Protein AF-A0A3B9MPP5-F1 (afdb_monomer)

Nearest PDB structures (foldseek):
  5frg-assembly1_A  TM=4.271E-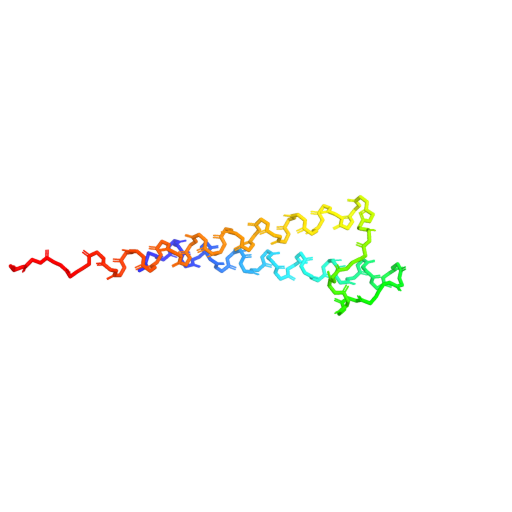01  e=8.079E+00  Xenopus tropicalis

Secondary structure (DSSP, 8-state):
--HHHHHHHHHHHHHHHHHHHHHHHHHHHTT--TT--S-----HHHHHHHHHHHHHHHHHHHHHHHHHHHHHTT----

Sequence (78 aa):
MSTAEESQRTSIEEQLRVVDQQLRAEMVARGFDPEQDDNTALTAPLAKLYMQRERLREELESLADKENLADYSGTEAF

Structure (mmCIF, N/CA/C/O backbone):
data_AF-A0A3B9MPP5-F1
#
_entry.id   AF-A0A3B9MPP5-F1
#
loop_
_atom_site.group_PDB
_atom_site.id
_atom_site.type_symbol
_atom_site.label_atom_id
_atom_site.label_alt_id
_atom_site.label_comp_id
_atom_site.label_asym_id
_atom_site.label_entity_id
_atom_site.label_seq_id
_atom_site.pdbx_PDB_ins_code
_atom_site.Cartn_x
_atom_site.Cartn_y
_atom_site.Cartn_z
_atom_site.occupancy
_atom_site.B_iso_or_equiv
_atom_site.auth_seq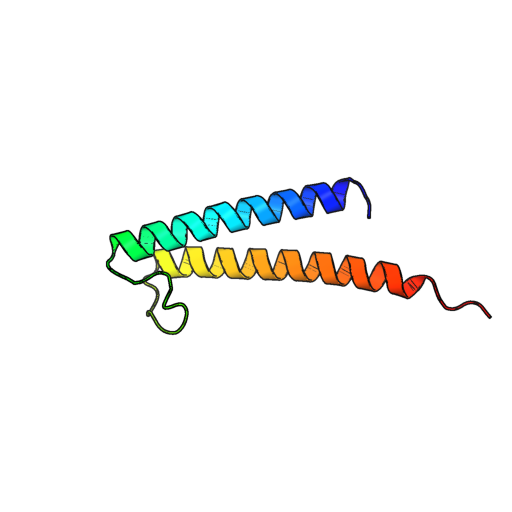_id
_atom_site.auth_comp_id
_atom_site.auth_asym_id
_atom_site.auth_atom_id
_atom_site.pdbx_PDB_model_num
ATOM 1 N N . MET A 1 1 ? -17.200 -4.670 17.305 1.00 57.59 1 MET A N 1
ATOM 2 C CA . MET A 1 1 ? -17.094 -3.865 16.070 1.00 57.59 1 MET A CA 1
ATOM 3 C C . MET A 1 1 ? -18.436 -3.266 15.691 1.00 57.59 1 MET A C 1
ATOM 5 O O . MET A 1 1 ? -19.444 -3.967 15.717 1.00 57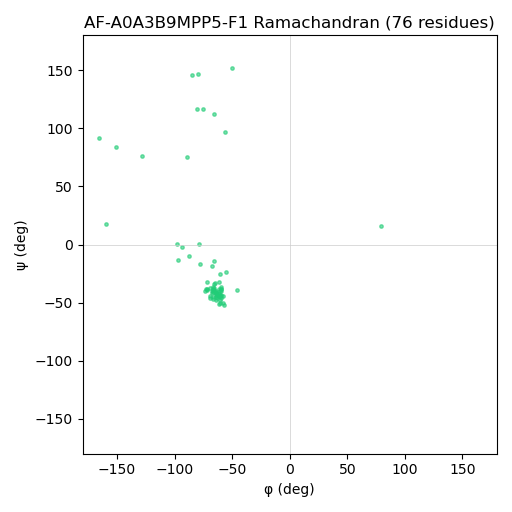.59 1 MET A O 1
ATOM 9 N N . SER A 1 2 ? -18.454 -1.977 15.353 1.00 67.12 2 SER A N 1
ATOM 10 C CA . SER A 1 2 ? -19.606 -1.353 14.693 1.00 67.12 2 SER A CA 1
ATOM 11 C C . SER A 1 2 ? -19.587 -1.679 13.195 1.00 67.12 2 SER A C 1
ATOM 13 O O . SER A 1 2 ? -18.518 -1.730 12.591 1.00 67.12 2 SER A O 1
ATOM 15 N N . THR A 1 3 ? -20.752 -1.831 12.557 1.00 75.12 3 THR A N 1
ATOM 16 C CA . THR A 1 3 ? -20.886 -2.100 11.105 1.00 75.12 3 THR A CA 1
ATOM 17 C C . THR A 1 3 ? -20.163 -1.052 10.238 1.00 75.12 3 THR A C 1
ATOM 19 O O . THR A 1 3 ? -19.775 -1.321 9.101 1.00 75.12 3 THR A O 1
ATOM 22 N N . ALA A 1 4 ? -19.954 0.152 10.782 1.00 78.56 4 ALA A N 1
ATOM 23 C CA . ALA A 1 4 ? -19.205 1.229 10.142 1.00 78.56 4 ALA A CA 1
ATOM 24 C C . ALA A 1 4 ? -17.685 0.975 10.090 1.00 78.56 4 ALA A C 1
ATOM 26 O O . ALA A 1 4 ? -17.059 1.293 9.082 1.00 78.56 4 ALA A O 1
ATOM 27 N N . GLU A 1 5 ? -17.098 0.387 11.136 1.00 76.38 5 GLU A N 1
ATOM 28 C CA . GLU A 1 5 ? -15.655 0.100 11.211 1.00 76.38 5 GLU A CA 1
ATOM 29 C C . GLU A 1 5 ? -15.281 -1.063 10.291 1.00 76.38 5 GLU A C 1
ATOM 31 O O . GLU A 1 5 ? -14.272 -1.004 9.594 1.00 76.38 5 GLU A O 1
ATOM 36 N N . GLU A 1 6 ? -16.142 -2.079 10.215 1.00 81.81 6 GLU A N 1
ATOM 37 C CA . GLU A 1 6 ? -15.999 -3.199 9.281 1.00 81.81 6 GLU A CA 1
ATOM 38 C C . GLU A 1 6 ? -16.093 -2.720 7.824 1.00 81.81 6 GLU A C 1
ATOM 40 O O . GLU A 1 6 ? -15.230 -3.029 7.005 1.00 81.81 6 GLU A O 1
ATOM 45 N N . SER A 1 7 ? -17.066 -1.853 7.517 1.00 86.44 7 SER A N 1
ATOM 46 C CA . SER A 1 7 ? -17.189 -1.234 6.188 1.00 86.44 7 SER A CA 1
ATOM 47 C C . SER A 1 7 ? -15.968 -0.379 5.828 1.00 86.44 7 SER A C 1
ATOM 49 O O . SER A 1 7 ? -15.522 -0.372 4.678 1.00 86.44 7 SER A O 1
ATOM 51 N N . GLN A 1 8 ? -15.409 0.345 6.803 1.00 88.12 8 GLN A N 1
ATOM 52 C CA . GLN A 1 8 ? -14.192 1.130 6.616 1.00 88.12 8 GLN A CA 1
ATOM 53 C C . GLN A 1 8 ? -12.982 0.226 6.359 1.00 88.12 8 GLN A C 1
ATOM 55 O O . GLN A 1 8 ? -12.230 0.485 5.420 1.00 88.12 8 GLN A O 1
ATOM 60 N N . ARG A 1 9 ? -12.820 -0.848 7.137 1.00 90.56 9 ARG A N 1
ATOM 61 C CA . ARG A 1 9 ? -11.754 -1.838 6.955 1.00 90.56 9 ARG A CA 1
ATOM 62 C C . ARG A 1 9 ? -11.802 -2.452 5.558 1.00 90.56 9 ARG A C 1
ATOM 64 O O . ARG A 1 9 ? -10.810 -2.374 4.841 1.00 90.56 9 ARG A O 1
ATOM 71 N N . THR A 1 10 ? -12.959 -2.956 5.126 1.00 92.06 10 THR A N 1
ATOM 72 C CA . THR A 1 10 ? -13.127 -3.529 3.778 1.00 92.06 10 THR A CA 1
ATOM 73 C C . THR A 1 10 ? -12.822 -2.511 2.675 1.00 92.06 10 THR A C 1
ATOM 75 O O . THR A 1 10 ? -12.213 -2.851 1.662 1.00 92.06 10 THR A O 1
ATOM 78 N N . SER A 1 11 ? -13.202 -1.244 2.863 1.00 92.88 11 SER A N 1
ATOM 79 C CA . SER A 1 11 ? -12.883 -0.173 1.910 1.00 92.88 11 SER A CA 1
ATOM 80 C C . SER A 1 11 ? -11.376 0.077 1.790 1.00 92.88 11 SER A C 1
ATOM 82 O O . SER A 1 11 ? -10.867 0.267 0.684 1.00 92.88 11 SER A O 1
ATOM 84 N N . ILE A 1 12 ? -10.647 0.067 2.909 1.00 93.06 12 ILE A N 1
ATOM 85 C CA . ILE A 1 12 ? -9.191 0.263 2.916 1.00 93.06 12 ILE A CA 1
ATOM 86 C C . ILE A 1 12 ? -8.479 -0.967 2.334 1.00 93.06 12 ILE A C 1
ATOM 88 O O . ILE A 1 12 ? -7.551 -0.806 1.544 1.00 93.06 12 ILE A O 1
ATOM 92 N N . GLU A 1 13 ? -8.948 -2.182 2.634 1.00 92.88 13 GLU A N 1
ATOM 93 C CA . GLU A 1 13 ? -8.436 -3.428 2.044 1.00 92.88 13 GLU A CA 1
ATOM 94 C C . GLU A 1 13 ? -8.580 -3.435 0.512 1.00 92.88 13 GLU A C 1
ATOM 96 O O . GLU A 1 13 ? -7.632 -3.769 -0.202 1.00 92.88 13 GLU A O 1
ATOM 101 N N . GLU A 1 14 ? -9.726 -2.996 -0.019 1.00 95.19 14 GLU A N 1
ATOM 102 C CA . GLU 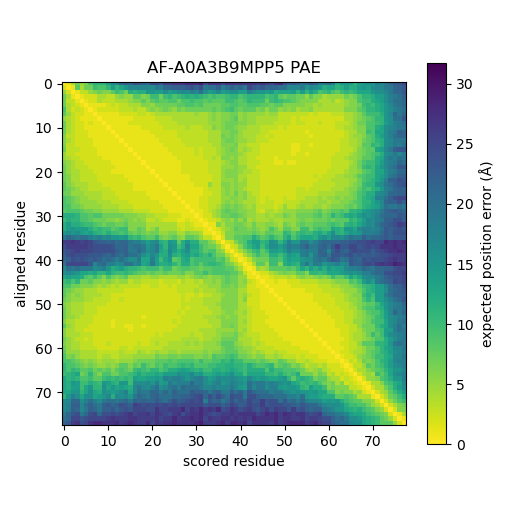A 1 14 ? -9.924 -2.892 -1.470 1.00 95.19 14 GLU A CA 1
ATOM 103 C C . GLU A 1 14 ? -9.024 -1.817 -2.095 1.00 95.19 14 GLU A C 1
ATOM 105 O O . GLU A 1 14 ? -8.427 -2.040 -3.151 1.00 95.19 14 GLU A O 1
ATOM 110 N N . GLN A 1 15 ? -8.863 -0.665 -1.437 1.00 93.56 15 GLN A N 1
ATOM 111 C CA . GLN A 1 15 ? -7.937 0.374 -1.897 1.00 93.56 15 GLN A CA 1
ATOM 112 C C . GLN A 1 15 ? -6.490 -0.126 -1.924 1.00 93.56 15 GLN A C 1
ATOM 114 O O . GLN A 1 15 ? -5.782 0.111 -2.904 1.00 93.56 15 GLN A O 1
ATOM 119 N N . LEU A 1 16 ? -6.064 -0.858 -0.892 1.00 93.12 16 LEU A N 1
ATOM 120 C CA . LEU A 1 16 ? -4.736 -1.462 -0.829 1.00 93.12 16 LEU A CA 1
ATOM 121 C C . LEU A 1 16 ? -4.539 -2.456 -1.979 1.00 93.12 16 LEU A C 1
ATOM 123 O O . LEU A 1 16 ? -3.533 -2.387 -2.685 1.00 93.12 16 LEU A O 1
ATOM 127 N N . ARG A 1 17 ? -5.541 -3.302 -2.252 1.00 93.75 17 ARG A N 1
ATOM 128 C CA . ARG A 1 17 ? -5.526 -4.263 -3.366 1.00 93.75 17 ARG A CA 1
ATOM 129 C C . ARG A 1 17 ? -5.374 -3.582 -4.729 1.00 93.75 17 ARG A C 1
ATOM 131 O O . ARG A 1 17 ? -4.695 -4.115 -5.610 1.00 93.75 17 ARG A O 1
ATOM 138 N N . VAL A 1 18 ? -6.013 -2.429 -4.928 1.00 95.62 18 VAL A N 1
ATOM 139 C CA . VAL A 1 18 ? -5.893 -1.637 -6.163 1.00 95.62 18 VAL A CA 1
ATOM 140 C C . VAL A 1 18 ? -4.497 -1.027 -6.289 1.00 95.62 18 VAL A C 1
ATOM 142 O O . VAL A 1 18 ? -3.887 -1.127 -7.354 1.00 95.62 18 VAL A O 1
ATOM 145 N N . VAL A 1 19 ? -3.973 -0.429 -5.217 1.00 92.50 19 VAL A N 1
ATOM 146 C CA . VAL A 1 19 ? -2.637 0.189 -5.213 1.00 92.50 19 VAL A CA 1
ATOM 147 C C . VAL A 1 19 ? -1.544 -0.858 -5.436 1.00 92.50 19 VAL A C 1
ATOM 149 O O . VAL A 1 19 ? -0.651 -0.627 -6.250 1.00 92.50 19 VAL A O 1
ATOM 152 N N . ASP A 1 20 ? -1.646 -2.033 -4.813 1.00 91.12 20 ASP A N 1
ATOM 153 C CA . ASP A 1 20 ? -0.707 -3.141 -5.027 1.00 91.12 20 ASP A CA 1
ATOM 154 C C . ASP A 1 20 ? -0.711 -3.618 -6.489 1.00 91.12 20 ASP A C 1
ATOM 156 O O . ASP A 1 20 ? 0.349 -3.845 -7.075 1.00 91.12 20 ASP A O 1
ATOM 160 N N . GLN A 1 21 ? -1.885 -3.733 -7.119 1.00 92.50 21 GLN A N 1
ATOM 161 C CA . GLN A 1 21 ? -1.977 -4.088 -8.541 1.00 92.50 21 GLN A CA 1
ATOM 162 C C . GLN A 1 21 ? -1.343 -3.027 -9.444 1.00 92.50 21 GLN A C 1
ATOM 164 O O . GLN A 1 21 ? -0.629 -3.375 -10.386 1.00 92.50 21 GLN A O 1
ATOM 169 N N . GLN A 1 22 ? -1.570 -1.743 -9.156 1.00 91.94 22 GLN A N 1
ATOM 170 C CA . GLN A 1 22 ? -0.964 -0.640 -9.905 1.00 91.94 22 GLN A CA 1
ATOM 171 C C . GLN A 1 22 ? 0.556 -0.623 -9.754 1.00 91.94 22 GLN A C 1
ATOM 173 O O . GLN A 1 22 ? 1.266 -0.477 -10.747 1.00 91.94 22 GLN A O 1
ATOM 178 N N . LEU A 1 23 ? 1.060 -0.823 -8.534 1.00 88.31 23 LEU A N 1
ATOM 179 C CA . LEU A 1 23 ? 2.491 -0.880 -8.258 1.00 88.31 23 LEU A CA 1
ATOM 180 C C . LEU A 1 23 ? 3.145 -2.031 -9.030 1.00 88.31 23 LEU A C 1
ATOM 182 O O . LEU A 1 23 ? 4.123 -1.807 -9.740 1.00 88.31 23 LEU A O 1
ATOM 186 N N . ARG A 1 24 ? 2.559 -3.236 -8.980 1.00 88.50 24 ARG A N 1
ATOM 187 C CA . ARG A 1 24 ? 3.044 -4.396 -9.745 1.00 88.50 24 ARG A CA 1
ATOM 188 C C . ARG A 1 24 ? 3.036 -4.133 -11.249 1.00 88.50 24 ARG A C 1
ATOM 190 O O . ARG A 1 24 ? 4.023 -4.426 -11.917 1.00 88.50 24 ARG A O 1
ATOM 197 N N . ALA A 1 25 ? 1.952 -3.570 -11.782 1.00 89.94 25 ALA A N 1
ATOM 198 C CA . ALA A 1 25 ? 1.846 -3.259 -13.205 1.00 89.94 25 ALA A CA 1
ATOM 199 C C . ALA A 1 25 ? 2.915 -2.247 -13.652 1.00 89.94 25 ALA A C 1
ATOM 201 O O . ALA A 1 25 ? 3.564 -2.455 -14.675 1.00 89.94 25 ALA A O 1
ATOM 202 N N . GLU A 1 26 ? 3.145 -1.190 -12.869 1.00 88.25 26 GLU A N 1
ATOM 203 C CA . GLU A 1 26 ? 4.182 -0.189 -13.143 1.00 88.25 26 GLU A CA 1
ATOM 204 C C . GLU A 1 26 ? 5.600 -0.760 -13.025 1.00 88.25 26 GLU A C 1
ATOM 206 O O . GLU A 1 26 ? 6.460 -0.426 -13.841 1.00 88.25 26 GLU A O 1
ATOM 211 N N . MET A 1 27 ? 5.856 -1.634 -12.046 1.00 86.06 27 MET A N 1
ATOM 212 C CA . MET A 1 27 ? 7.139 -2.332 -11.912 1.00 86.06 27 MET A CA 1
ATOM 213 C C . MET A 1 27 ? 7.413 -3.199 -13.143 1.00 86.06 27 MET A C 1
ATOM 215 O O . MET A 1 27 ? 8.446 -3.022 -13.791 1.00 86.06 27 MET A O 1
ATOM 219 N N . VAL A 1 28 ? 6.449 -4.036 -13.541 1.00 87.81 28 VAL A N 1
ATOM 220 C CA . VAL A 1 28 ? 6.554 -4.896 -14.730 1.00 87.81 28 VAL A CA 1
ATOM 221 C C . VAL A 1 28 ? 6.740 -4.069 -16.004 1.00 87.81 28 VAL A C 1
ATOM 223 O O . VAL A 1 28 ? 7.613 -4.380 -16.812 1.00 87.81 28 VAL A O 1
ATOM 226 N N . ALA A 1 29 ? 5.982 -2.981 -16.177 1.00 87.38 29 ALA A N 1
ATOM 227 C CA . ALA A 1 29 ? 6.088 -2.103 -17.347 1.00 87.38 29 ALA A CA 1
ATOM 228 C C . ALA A 1 29 ? 7.481 -1.469 -17.503 1.00 87.38 29 ALA A C 1
ATOM 230 O O . ALA A 1 29 ? 7.891 -1.119 -18.610 1.00 87.38 29 ALA A O 1
ATOM 231 N N . ARG A 1 30 ? 8.216 -1.329 -16.398 1.00 84.94 30 ARG A N 1
ATOM 232 C CA . ARG A 1 30 ? 9.570 -0.764 -16.353 1.00 84.94 30 ARG A CA 1
ATOM 233 C C . ARG A 1 30 ? 10.665 -1.833 -16.328 1.00 84.94 30 ARG A C 1
ATOM 235 O O . ARG A 1 30 ? 11.839 -1.478 -16.297 1.00 84.94 30 ARG A O 1
ATOM 242 N N . GLY A 1 31 ? 10.293 -3.115 -16.363 1.00 84.25 31 GLY A N 1
ATOM 243 C CA . GLY A 1 31 ? 11.219 -4.246 -16.321 1.00 84.25 31 GLY A CA 1
ATOM 244 C C . GLY A 1 31 ? 11.750 -4.580 -14.925 1.00 84.25 31 GLY A C 1
ATOM 245 O O . GLY A 1 31 ? 12.751 -5.283 -14.823 1.00 84.25 31 GLY A O 1
ATOM 246 N N . PHE A 1 32 ? 11.110 -4.079 -13.864 1.00 82.38 32 PHE A N 1
ATOM 247 C CA . PHE A 1 32 ? 11.405 -4.480 -12.490 1.00 82.38 32 PHE A CA 1
ATOM 248 C C . PHE A 1 32 ? 10.637 -5.749 -12.122 1.00 82.38 32 PHE A C 1
ATOM 250 O O . PHE A 1 32 ? 9.496 -5.944 -12.548 1.00 82.38 32 PHE A O 1
ATOM 257 N N . ASP A 1 33 ? 11.256 -6.582 -11.291 1.00 80.38 33 ASP A N 1
ATOM 258 C CA . ASP A 1 33 ? 10.602 -7.738 -10.691 1.00 80.38 33 ASP A CA 1
ATOM 259 C C . ASP A 1 33 ? 9.765 -7.287 -9.474 1.00 80.38 33 ASP A C 1
ATOM 261 O O . ASP A 1 33 ? 10.337 -6.770 -8.510 1.00 80.38 33 ASP A O 1
ATOM 265 N N . PRO A 1 34 ? 8.427 -7.448 -9.492 1.00 74.44 34 PRO A N 1
ATOM 266 C CA . PRO A 1 34 ? 7.564 -7.080 -8.371 1.00 74.44 34 PRO A CA 1
ATOM 267 C C . PRO A 1 34 ? 7.784 -7.916 -7.102 1.00 74.44 34 PRO A C 1
ATOM 269 O O . PRO A 1 34 ? 7.275 -7.531 -6.053 1.00 74.44 34 PRO A O 1
ATOM 272 N N . GLU A 1 35 ? 8.494 -9.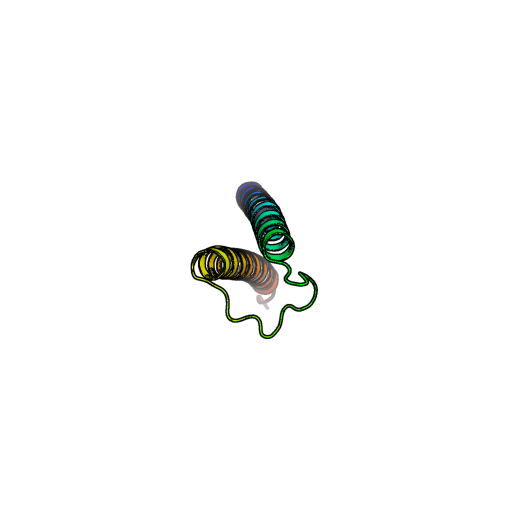047 -7.176 1.00 76.69 35 GLU A N 1
ATOM 273 C CA . GLU A 1 35 ? 8.846 -9.855 -6.000 1.00 76.69 35 GLU A CA 1
ATOM 274 C C . GLU A 1 35 ? 10.154 -9.398 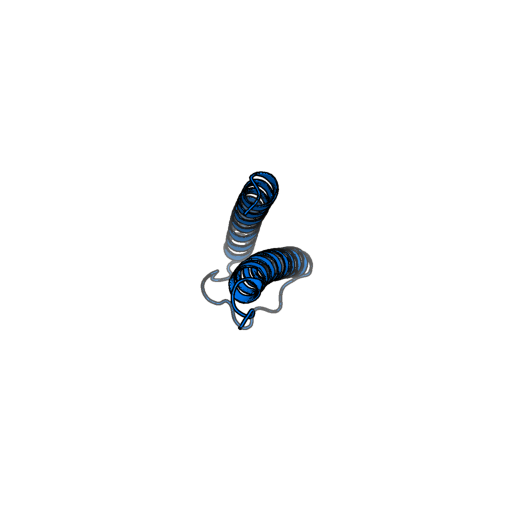-5.332 1.00 76.69 35 GLU A C 1
ATOM 276 O O . GLU A 1 35 ? 10.455 -9.805 -4.210 1.00 76.69 35 GLU A O 1
ATOM 281 N N . GLN A 1 36 ? 10.911 -8.498 -5.969 1.00 69.38 36 GLN A N 1
ATOM 282 C CA . GLN A 1 36 ? 12.069 -7.840 -5.363 1.00 69.38 36 GLN A CA 1
ATOM 283 C C . GLN A 1 36 ? 11.633 -6.554 -4.635 1.00 69.38 36 GLN A C 1
ATOM 285 O O . GLN A 1 36 ? 11.843 -5.44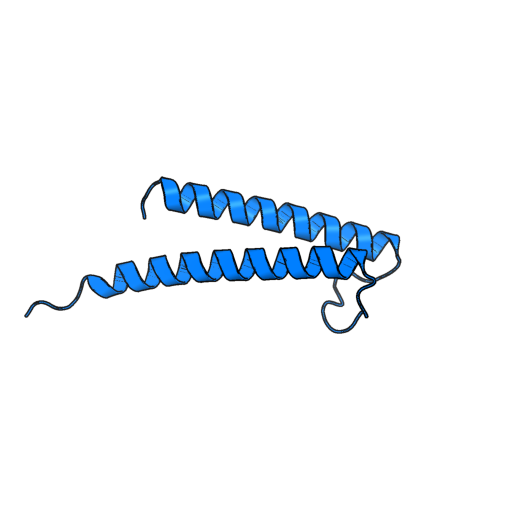4 -5.123 1.00 69.38 36 GLN A O 1
ATOM 290 N N . ASP A 1 37 ? 11.013 -6.715 -3.459 1.00 59.09 37 ASP A N 1
ATOM 291 C CA . ASP A 1 37 ? 10.433 -5.621 -2.642 1.00 59.09 37 ASP A CA 1
ATOM 292 C C . ASP A 1 37 ? 11.516 -4.673 -2.049 1.00 59.09 37 ASP A C 1
ATOM 294 O O . ASP A 1 37 ? 11.227 -3.529 -1.717 1.00 59.09 37 ASP A O 1
ATOM 298 N N . ASP A 1 38 ? 12.792 -5.082 -1.972 1.00 53.69 38 ASP A N 1
ATOM 299 C CA . ASP A 1 38 ? 13.707 -4.493 -0.974 1.00 53.69 38 ASP A CA 1
ATOM 300 C C . ASP A 1 38 ? 14.652 -3.356 -1.403 1.00 53.69 38 ASP A C 1
ATOM 302 O O . ASP A 1 38 ? 15.254 -2.741 -0.527 1.00 53.69 38 ASP A O 1
ATOM 306 N N . ASN A 1 39 ? 14.874 -3.044 -2.688 1.00 51.44 39 ASN A N 1
ATOM 307 C CA . ASN A 1 39 ? 15.936 -2.059 -3.006 1.00 51.44 39 ASN A CA 1
ATOM 308 C C . ASN A 1 39 ? 15.871 -1.361 -4.368 1.00 51.44 39 ASN A C 1
ATOM 310 O O . ASN A 1 39 ? 16.857 -0.773 -4.825 1.00 51.44 39 ASN A O 1
ATOM 314 N N . THR A 1 40 ? 14.724 -1.385 -5.044 1.00 56.47 40 THR A N 1
ATOM 315 C CA . THR A 1 40 ? 14.602 -0.612 -6.281 1.00 56.47 40 THR A CA 1
ATOM 316 C C . THR A 1 40 ? 14.454 0.858 -5.910 1.00 56.47 40 THR A C 1
ATOM 318 O O . THR A 1 40 ? 13.467 1.227 -5.284 1.00 56.47 40 THR A O 1
ATOM 321 N N . ALA A 1 41 ? 15.411 1.713 -6.292 1.00 61.19 41 ALA A N 1
ATOM 322 C CA . ALA A 1 41 ? 15.269 3.163 -6.168 1.00 61.19 41 ALA A CA 1
ATOM 323 C C . ALA A 1 41 ? 13.997 3.596 -6.915 1.00 61.19 41 ALA A C 1
ATOM 325 O O . ALA A 1 41 ? 13.982 3.711 -8.145 1.00 61.19 41 ALA A O 1
ATOM 326 N N . LEU A 1 42 ? 12.899 3.754 -6.173 1.00 65.38 42 LEU A N 1
ATOM 327 C CA . LEU A 1 42 ? 11.589 3.981 -6.754 1.00 65.38 42 LEU A CA 1
ATOM 328 C C . LEU A 1 42 ? 11.623 5.336 -7.451 1.00 65.38 42 LEU A C 1
ATOM 330 O O . LEU A 1 42 ? 11.722 6.391 -6.827 1.00 65.38 42 LEU A O 1
ATOM 334 N N . THR A 1 43 ? 11.536 5.318 -8.777 1.00 72.44 43 THR A N 1
ATOM 335 C CA . THR A 1 43 ? 11.266 6.532 -9.554 1.00 72.44 43 THR A CA 1
ATOM 336 C C . THR A 1 43 ? 10.042 7.261 -8.976 1.00 72.44 43 THR A C 1
ATOM 338 O O . THR A 1 43 ? 9.143 6.607 -8.445 1.00 72.44 43 THR A O 1
ATOM 341 N N . ALA A 1 44 ? 9.956 8.588 -9.121 1.00 73.75 44 ALA A N 1
ATOM 342 C CA . ALA A 1 44 ? 8.909 9.399 -8.481 1.00 73.75 44 ALA A CA 1
ATOM 343 C C . ALA A 1 44 ? 7.460 8.841 -8.583 1.00 73.75 44 ALA A C 1
ATOM 345 O O . ALA A 1 44 ? 6.746 8.894 -7.581 1.00 73.75 44 ALA A O 1
ATOM 346 N N . PRO A 1 45 ? 7.006 8.253 -9.713 1.00 75.12 45 PRO A N 1
ATOM 347 C CA . PRO A 1 45 ? 5.675 7.637 -9.791 1.00 75.12 45 PRO A CA 1
ATOM 348 C C . PRO A 1 45 ? 5.511 6.375 -8.927 1.00 75.12 45 PRO A C 1
ATOM 350 O O . PRO A 1 45 ? 4.482 6.212 -8.276 1.00 75.12 45 PRO A O 1
ATOM 353 N N . LEU A 1 46 ? 6.531 5.512 -8.878 1.00 82.12 46 LEU A N 1
ATOM 354 C CA . LEU A 1 46 ? 6.532 4.308 -8.041 1.00 82.12 46 LEU A CA 1
ATOM 355 C C . LEU A 1 46 ? 6.619 4.667 -6.553 1.00 82.12 46 LEU A C 1
ATOM 357 O O . LEU A 1 46 ? 5.935 4.058 -5.739 1.00 82.12 46 LEU A O 1
ATOM 361 N N . ALA A 1 47 ? 7.393 5.701 -6.207 1.00 85.19 47 ALA A N 1
ATOM 362 C CA . ALA A 1 47 ? 7.497 6.191 -4.834 1.00 85.19 47 ALA A CA 1
ATOM 363 C C . ALA A 1 47 ? 6.135 6.663 -4.303 1.00 85.19 47 ALA A C 1
ATOM 365 O O . ALA A 1 47 ? 5.777 6.365 -3.168 1.00 85.19 47 ALA A O 1
ATOM 366 N N . LYS A 1 48 ? 5.334 7.336 -5.141 1.00 87.56 48 LYS A N 1
ATOM 367 C CA . LYS A 1 48 ? 3.977 7.760 -4.771 1.00 87.56 48 LYS A CA 1
ATOM 368 C C . LYS A 1 48 ? 3.057 6.569 -4.478 1.00 87.56 48 LYS A C 1
ATOM 370 O O . LYS A 1 48 ? 2.350 6.597 -3.475 1.00 87.56 48 LYS A O 1
ATOM 375 N N . LEU A 1 49 ? 3.069 5.546 -5.335 1.00 88.12 49 LEU A N 1
ATOM 376 C CA . LEU A 1 49 ? 2.274 4.328 -5.135 1.00 88.12 49 LEU A CA 1
ATOM 377 C C . LEU A 1 49 ? 2.722 3.567 -3.882 1.00 88.12 49 LEU A C 1
ATOM 379 O O . LEU A 1 49 ? 1.884 3.127 -3.103 1.00 88.12 49 LEU A O 1
ATOM 383 N N . TYR A 1 50 ? 4.030 3.487 -3.642 1.00 87.44 50 TYR A N 1
ATOM 384 C CA . TYR A 1 50 ? 4.584 2.859 -2.447 1.00 87.44 50 TYR A CA 1
ATOM 385 C C . TYR A 1 50 ? 4.185 3.601 -1.166 1.00 87.44 50 TYR A C 1
ATOM 387 O O . TYR A 1 50 ? 3.670 2.991 -0.239 1.00 87.44 50 TYR A O 1
ATOM 395 N N . MET A 1 51 ? 4.320 4.930 -1.125 1.00 89.88 51 MET A N 1
ATOM 396 C CA . MET A 1 51 ? 3.863 5.726 0.022 1.00 89.88 51 MET A CA 1
ATOM 397 C C . MET A 1 51 ? 2.360 5.567 0.277 1.00 89.88 51 MET A C 1
ATOM 399 O O . MET A 1 51 ? 1.925 5.559 1.424 1.00 89.88 51 MET A O 1
ATOM 403 N N . GLN A 1 52 ? 1.558 5.448 -0.785 1.00 91.75 52 GLN A N 1
ATOM 404 C CA . GLN A 1 52 ? 0.125 5.209 -0.654 1.00 91.75 52 GLN A CA 1
ATOM 405 C C . GLN A 1 52 ? -0.169 3.815 -0.079 1.00 91.75 52 GLN A C 1
ATOM 407 O O . GLN A 1 52 ? -1.029 3.700 0.790 1.00 91.75 52 GLN A O 1
ATOM 412 N N . ARG A 1 53 ? 0.555 2.779 -0.523 1.00 92.44 53 ARG A N 1
ATOM 413 C CA . ARG A 1 53 ? 0.482 1.411 0.021 1.00 92.44 53 ARG A CA 1
ATOM 414 C C . ARG A 1 53 ? 0.814 1.396 1.512 1.00 92.44 53 ARG A C 1
ATOM 416 O O . ARG A 1 53 ? 0.023 0.875 2.292 1.00 92.44 53 ARG A O 1
ATOM 423 N N . GLU A 1 54 ? 1.931 2.005 1.905 1.00 92.50 54 GLU A N 1
ATOM 424 C CA . GLU A 1 54 ? 2.367 2.037 3.308 1.00 92.50 54 GLU A CA 1
ATOM 425 C C . GLU A 1 54 ? 1.372 2.783 4.195 1.00 92.50 54 GLU A C 1
ATOM 427 O O . GLU A 1 54 ? 0.953 2.258 5.220 1.00 92.50 54 GLU A O 1
ATOM 432 N N . ARG A 1 55 ? 0.866 3.934 3.745 1.00 93.31 55 ARG A N 1
ATOM 433 C CA . ARG A 1 55 ? -0.186 4.651 4.471 1.00 93.31 55 ARG A CA 1
ATOM 434 C C . ARG A 1 55 ? -1.445 3.798 4.681 1.00 93.31 55 ARG A C 1
ATOM 436 O O . ARG A 1 55 ? -2.012 3.804 5.766 1.00 93.31 55 ARG A O 1
ATOM 443 N N . LEU A 1 56 ? -1.909 3.083 3.653 1.00 92.19 56 LEU A N 1
ATOM 444 C CA . LEU A 1 56 ? -3.100 2.228 3.765 1.00 92.19 56 LEU A CA 1
ATOM 445 C C . LEU A 1 56 ? -2.865 1.046 4.720 1.00 92.19 56 LEU A C 1
ATOM 447 O O . LEU A 1 56 ? -3.786 0.640 5.426 1.00 92.19 56 LEU A O 1
ATOM 451 N N . ARG A 1 57 ? -1.637 0.514 4.774 1.00 91.50 57 ARG A N 1
ATOM 452 C CA . ARG A 1 57 ? -1.237 -0.518 5.743 1.00 91.50 57 ARG A CA 1
ATOM 453 C C . ARG A 1 57 ? -1.237 0.010 7.172 1.00 91.50 57 ARG A C 1
ATOM 455 O O . ARG A 1 57 ? -1.837 -0.628 8.029 1.00 91.50 57 ARG A O 1
ATOM 462 N N . GLU A 1 58 ? -0.653 1.183 7.406 1.00 92.81 58 GLU A N 1
ATOM 463 C CA . GLU A 1 58 ? -0.677 1.856 8.712 1.00 92.81 58 GLU A CA 1
ATOM 464 C C . GLU A 1 58 ? -2.117 2.148 9.174 1.00 92.81 58 GLU A C 1
ATOM 466 O O . GLU A 1 58 ? -2.454 1.981 10.348 1.00 92.81 58 GLU A O 1
ATOM 471 N N . GLU A 1 59 ? -2.998 2.556 8.252 1.00 90.50 59 GLU A N 1
ATOM 472 C CA . GLU A 1 59 ? -4.418 2.778 8.546 1.00 90.50 59 GLU A CA 1
ATOM 473 C C . GLU A 1 59 ? -5.141 1.468 8.926 1.00 90.50 59 GLU A C 1
ATOM 475 O O . GLU A 1 59 ? -5.966 1.481 9.843 1.00 90.50 59 GLU A O 1
ATOM 480 N N . LEU A 1 60 ? -4.812 0.335 8.287 1.00 89.81 60 LEU A N 1
ATOM 481 C CA . LEU A 1 60 ? -5.344 -0.988 8.653 1.00 89.81 60 LEU A CA 1
ATOM 482 C C . LEU A 1 60 ? -4.818 -1.486 9.999 1.00 89.81 60 LEU A C 1
ATOM 484 O O . LEU A 1 60 ? -5.606 -1.974 10.807 1.00 89.81 60 LEU A O 1
ATOM 488 N N . GLU A 1 61 ? -3.520 -1.338 10.256 1.00 89.75 61 GLU A N 1
ATOM 489 C CA . GLU A 1 61 ? -2.903 -1.693 11.537 1.00 89.75 61 GLU A CA 1
ATOM 490 C C . GLU A 1 61 ? -3.530 -0.882 12.676 1.00 89.75 61 GLU A C 1
ATOM 492 O O . GLU A 1 61 ? -3.984 -1.443 13.667 1.00 89.75 61 GLU A O 1
ATOM 497 N N . SER A 1 62 ? -3.721 0.423 12.471 1.00 88.06 62 SER A N 1
ATOM 498 C CA . SER A 1 62 ? -4.390 1.297 13.440 1.00 88.06 62 SER A CA 1
ATOM 499 C C . SER A 1 62 ? -5.841 0.890 13.729 1.00 88.06 62 SER A C 1
ATOM 501 O O . SER A 1 62 ? -6.343 1.130 14.829 1.00 88.06 62 SER A O 1
ATOM 503 N N . LEU A 1 63 ? -6.559 0.335 12.746 1.00 86.19 63 LEU A N 1
ATOM 504 C CA . LEU A 1 63 ? -7.910 -0.197 12.953 1.00 86.19 63 LEU A CA 1
ATOM 505 C C . LEU A 1 63 ? -7.879 -1.520 13.726 1.00 86.19 63 LEU A C 1
ATOM 507 O O . LEU A 1 63 ? -8.698 -1.698 14.625 1.00 86.19 63 LEU A O 1
ATOM 511 N N . ALA A 1 64 ? -6.921 -2.399 13.428 1.00 81.81 64 ALA A N 1
ATOM 512 C CA . ALA A 1 64 ? -6.721 -3.654 14.152 1.00 81.81 64 ALA A CA 1
ATOM 513 C C . ALA A 1 64 ? -6.289 -3.418 15.612 1.00 81.81 64 ALA A C 1
ATOM 515 O O . ALA A 1 64 ? -6.778 -4.081 16.523 1.00 81.81 64 ALA A O 1
ATOM 516 N N . ASP A 1 65 ? -5.437 -2.427 15.868 1.00 80.88 65 ASP A N 1
ATOM 517 C CA . ASP A 1 65 ? -5.020 -2.060 17.222 1.00 80.88 65 ASP A CA 1
ATOM 518 C C . ASP A 1 65 ? -6.175 -1.481 18.041 1.00 80.88 65 ASP A C 1
ATOM 520 O O . ASP A 1 65 ? -6.321 -1.798 19.221 1.00 80.88 65 ASP A O 1
ATOM 524 N N . LYS A 1 66 ? -7.044 -0.673 17.420 1.00 74.69 66 LYS A N 1
ATOM 525 C CA . LYS A 1 66 ? -8.276 -0.183 18.060 1.00 74.69 66 LYS A CA 1
ATOM 526 C C . LYS A 1 66 ? -9.243 -1.317 18.387 1.00 74.69 66 LYS A C 1
ATOM 528 O O . LYS A 1 66 ? -9.857 -1.282 19.452 1.00 74.69 66 LYS A O 1
ATOM 533 N N . GLU A 1 67 ? -9.370 -2.297 17.496 1.00 70.19 67 GLU A N 1
ATOM 534 C CA . GLU A 1 67 ? -10.155 -3.513 17.729 1.00 70.19 67 GLU A CA 1
ATOM 535 C C . GLU A 1 67 ? -9.605 -4.282 18.941 1.00 70.19 67 GLU A C 1
ATOM 537 O O . GLU A 1 67 ? -10.342 -4.537 19.892 1.00 70.19 67 GLU A O 1
ATOM 542 N N . ASN A 1 68 ? -8.290 -4.525 18.979 1.00 66.62 68 ASN A N 1
ATOM 543 C CA . ASN A 1 68 ? -7.632 -5.205 20.094 1.00 66.62 68 ASN A CA 1
ATOM 544 C C . ASN A 1 68 ? -7.775 -4.439 21.426 1.00 66.62 68 ASN A C 1
ATOM 546 O O . ASN A 1 68 ? -8.091 -5.039 22.452 1.00 66.62 68 ASN A O 1
ATOM 550 N N . LEU A 1 69 ? -7.586 -3.114 21.450 1.00 61.31 69 LEU A N 1
ATOM 551 C CA . LEU A 1 69 ? -7.742 -2.302 22.670 1.00 61.31 69 LEU A CA 1
ATOM 552 C C . LEU A 1 69 ? -9.187 -2.273 23.200 1.00 61.31 69 LEU A C 1
ATOM 554 O O . LEU A 1 69 ? -9.392 -2.214 24.418 1.00 61.31 69 LEU A O 1
ATOM 558 N N . ALA A 1 70 ? -10.187 -2.330 22.317 1.00 59.16 70 ALA A N 1
ATOM 559 C CA . ALA A 1 70 ? -11.589 -2.425 22.716 1.00 59.16 70 ALA A CA 1
ATOM 560 C C . ALA A 1 70 ? -11.901 -3.768 23.400 1.00 59.16 70 ALA A C 1
ATOM 562 O O . ALA A 1 70 ? -12.642 -3.784 24.384 1.00 59.16 70 ALA A O 1
ATOM 563 N N . ASP A 1 71 ? -11.282 -4.861 22.947 1.00 56.41 71 ASP A N 1
ATOM 564 C CA . ASP A 1 71 ? -11.452 -6.193 23.539 1.00 56.41 71 ASP A CA 1
ATOM 565 C C . ASP A 1 71 ? -10.769 -6.333 24.915 1.00 56.41 71 ASP A C 1
ATOM 567 O O . ASP A 1 71 ? -11.300 -7.001 25.804 1.00 56.41 71 ASP A O 1
ATOM 571 N N . TYR A 1 72 ? -9.643 -5.648 25.155 1.00 54.66 72 TYR A N 1
ATOM 572 C CA . TYR A 1 72 ? -8.946 -5.669 26.456 1.00 54.66 72 TYR A CA 1
ATOM 573 C C . TYR A 1 72 ? -9.588 -4.790 27.543 1.00 54.66 72 TYR A C 1
ATOM 575 O O . TYR A 1 72 ? -9.326 -4.981 28.729 1.00 54.66 72 TYR A O 1
ATOM 583 N N . SER A 1 73 ? -10.464 -3.854 27.176 1.00 58.00 73 SER A N 1
ATOM 584 C CA . SER A 1 73 ? -11.115 -2.938 28.129 1.00 58.00 73 SER A CA 1
ATOM 585 C C . SER A 1 73 ? -12.286 -3.581 28.905 1.00 58.00 73 SER A C 1
ATOM 587 O O . SER A 1 73 ? -12.932 -2.915 29.713 1.00 58.00 73 SER A O 1
ATOM 589 N N . GLY A 1 74 ? -12.586 -4.864 28.657 1.00 54.09 74 GLY A N 1
ATOM 590 C CA . GLY A 1 74 ? -13.703 -5.606 29.258 1.00 54.09 74 GLY A CA 1
ATOM 591 C C . GLY A 1 74 ? -13.378 -6.408 30.525 1.00 54.09 74 GLY A C 1
ATOM 592 O O . GLY A 1 74 ? -14.281 -7.015 31.100 1.00 54.09 74 GLY A O 1
ATOM 593 N N . THR A 1 75 ? -12.125 -6.434 30.982 1.00 57.00 75 THR A N 1
ATOM 594 C CA . THR A 1 75 ? -11.707 -7.242 32.139 1.00 57.00 75 THR A CA 1
ATOM 595 C C . THR A 1 75 ? -10.960 -6.410 33.167 1.00 57.00 75 THR A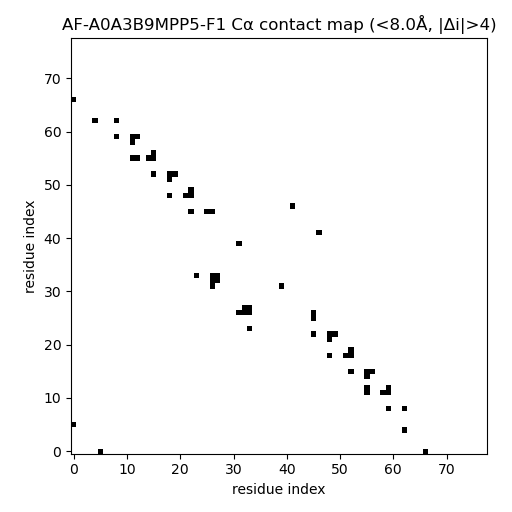 C 1
ATOM 597 O O . THR A 1 75 ? -9.749 -6.526 33.265 1.00 57.00 75 THR A O 1
ATOM 600 N N . GLU A 1 76 ? -11.669 -5.598 33.951 1.00 53.75 76 GLU A N 1
ATOM 601 C CA . GLU A 1 76 ? -11.251 -5.271 35.323 1.00 53.75 76 GLU A CA 1
ATOM 602 C C . GLU A 1 76 ? -12.408 -4.628 36.099 1.00 53.75 76 GLU A C 1
ATOM 604 O O . GLU A 1 76 ? -12.638 -3.421 36.079 1.00 53.75 76 GLU A O 1
ATOM 609 N N . ALA A 1 77 ? -13.167 -5.477 36.787 1.00 52.84 77 ALA A N 1
ATOM 610 C CA . ALA A 1 77 ? -14.011 -5.077 37.903 1.00 52.84 77 ALA A CA 1
ATOM 611 C C . ALA A 1 77 ? -14.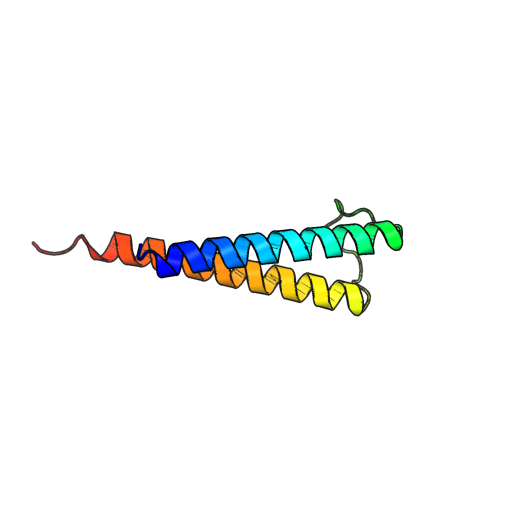128 -6.260 38.866 1.00 52.84 77 ALA A C 1
ATOM 613 O O . ALA A 1 77 ? -15.094 -7.006 38.763 1.00 52.84 77 ALA A O 1
ATOM 614 N N . PHE A 1 78 ? -13.148 -6.434 39.760 1.00 47.09 78 PHE A N 1
ATOM 615 C CA . PHE A 1 78 ? -13.323 -7.077 41.069 1.00 47.09 78 PHE A CA 1
ATOM 616 C C . PHE A 1 78 ? -12.286 -6.558 42.064 1.00 47.09 78 PHE A C 1
ATOM 618 O O . PHE A 1 78 ? -11.078 -6.681 41.773 1.00 47.09 78 PHE A O 1
#

pLDDT: mean 79.34, std 13.99, range [47.09, 95.62]

Solvent-accessible surface area (backbone atoms only — not comparable to full-atom values): 4626 Å² total; per-residue (Å²): 134,56,78,65,57,55,53,48,50,56,52,45,53,52,52,39,55,53,41,52,51,51,47,39,52,54,29,49,77,71,72,43,64,70,84,61,80,84,75,71,83,56,53,72,73,54,40,53,42,48,54,52,42,52,50,44,49,53,54,50,50,54,50,52,51,51,52,52,55,60,65,62,71,76,76,84,89,132

Foldseek 3Di:
DDPVLVVVLVVLVVVLVVLLVVLCVVCVVVVHDSVCPDDDPQDPVSVVSVVSNVVSVVVNVVSVVVVVVVVVVPDDDD

Mean predicted aligned error: 8.77 Å

Radius of gyration: 17.2 Å; Cα contacts (8 Å, |Δi|>4): 32; chains: 1; bounding box: 37×19×58 Å